Protein AF-A0A8H3R648-F1 (afdb_monomer_lite)

Structure (mmCIF, N/CA/C/O backbone):
data_AF-A0A8H3R648-F1
#
_entry.id   AF-A0A8H3R648-F1
#
loop_
_atom_site.group_PDB
_atom_site.id
_atom_site.type_symbol
_atom_site.label_atom_id
_atom_site.label_alt_id
_atom_site.label_comp_id
_atom_site.label_asym_id
_atom_site.label_entity_id
_atom_site.label_seq_id
_atom_site.pdbx_PDB_ins_code
_atom_site.Cartn_x
_atom_site.Cartn_y
_atom_site.Cartn_z
_atom_site.occupancy
_atom_site.B_iso_or_equiv
_atom_site.auth_seq_id
_atom_site.auth_comp_id
_atom_site.auth_asym_id
_atom_site.auth_atom_id
_atom_site.pdbx_PDB_model_num
ATOM 1 N N . MET A 1 1 ? -25.803 4.242 21.576 1.00 81.56 1 MET A N 1
ATOM 2 C CA . MET A 1 1 ? -27.196 3.900 21.951 1.00 81.56 1 MET A CA 1
ATOM 3 C C . MET A 1 1 ? -27.545 4.528 23.288 1.00 81.56 1 MET A C 1
ATOM 5 O O . MET A 1 1 ? -28.338 5.453 23.281 1.00 81.56 1 MET A O 1
ATOM 9 N N . TYR A 1 2 ? -26.893 4.118 24.382 1.00 90.44 2 TYR A N 1
ATOM 10 C CA . TYR A 1 2 ? -27.052 4.724 25.712 1.00 90.44 2 TYR A CA 1
ATOM 11 C C . TYR A 1 2 ? -26.973 6.262 25.706 1.00 90.44 2 TYR A C 1
ATOM 13 O O . TYR A 1 2 ? -27.887 6.926 26.179 1.00 90.44 2 TYR A O 1
ATOM 21 N N . GLU A 1 3 ? -25.943 6.811 25.054 1.00 92.50 3 GLU A N 1
ATOM 22 C CA . GLU A 1 3 ? -25.704 8.258 24.955 1.00 92.50 3 GLU A CA 1
ATOM 23 C C . GLU A 1 3 ? -26.886 9.064 24.395 1.00 92.50 3 GLU A C 1
ATOM 25 O O . GLU A 1 3 ? -27.098 10.183 24.826 1.00 92.50 3 GLU A O 1
ATOM 30 N N . LYS A 1 4 ? -27.696 8.486 23.497 1.00 93.12 4 LYS A N 1
ATOM 31 C CA . LYS A 1 4 ? -28.874 9.167 22.933 1.00 93.12 4 LYS A CA 1
ATOM 32 C C . LYS A 1 4 ? -30.095 9.096 23.849 1.00 93.12 4 LYS A C 1
ATOM 34 O O . LYS A 1 4 ? -30.965 9.952 23.796 1.00 93.12 4 LYS A O 1
ATOM 39 N N . ILE A 1 5 ? -30.194 8.039 24.656 1.00 93.06 5 ILE A N 1
ATOM 40 C CA . ILE A 1 5 ? -31.343 7.810 25.543 1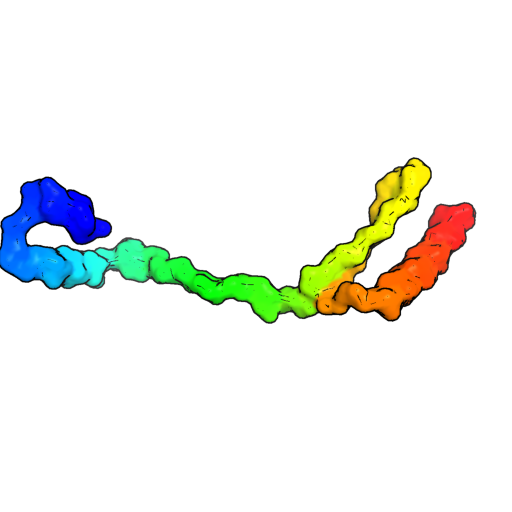.00 93.06 5 ILE A CA 1
ATOM 41 C C . ILE A 1 5 ? -31.202 8.674 26.801 1.00 93.06 5 ILE A C 1
ATOM 43 O O . ILE A 1 5 ? -32.181 9.275 27.241 1.00 93.06 5 ILE A O 1
ATOM 47 N N . LYS A 1 6 ? -29.972 8.822 27.316 1.00 94.06 6 LYS A N 1
ATOM 48 C CA . LYS A 1 6 ? -29.686 9.651 28.497 1.00 94.06 6 LYS A CA 1
ATOM 49 C C . LYS A 1 6 ? -29.933 11.152 28.291 1.00 94.06 6 LYS A C 1
ATOM 51 O O . LYS A 1 6 ? -30.019 11.878 29.270 1.00 94.06 6 LYS A O 1
ATOM 56 N N . GLU A 1 7 ? -30.034 11.622 27.044 1.00 96.00 7 GLU A N 1
ATOM 57 C CA . GLU A 1 7 ? -30.334 13.030 26.734 1.00 96.00 7 GLU A CA 1
ATOM 58 C C . GLU A 1 7 ? -31.764 13.428 27.126 1.00 96.00 7 GLU A C 1
ATOM 60 O O . GLU A 1 7 ? -32.033 14.608 27.335 1.00 96.00 7 GLU A O 1
ATOM 65 N N . LYS A 1 8 ? -32.690 12.462 27.202 1.00 96.44 8 LYS A N 1
ATOM 66 C CA . LYS A 1 8 ? -34.125 12.729 27.410 1.00 96.44 8 LYS A CA 1
ATOM 67 C C . LYS A 1 8 ? -34.758 11.937 28.549 1.00 96.44 8 LYS A C 1
ATOM 69 O O . LYS A 1 8 ? -35.843 12.297 28.992 1.00 96.44 8 LYS A O 1
ATOM 74 N N . TYR A 1 9 ? -34.115 10.867 29.009 1.00 95.00 9 TYR A N 1
ATOM 75 C CA . TYR A 1 9 ? -34.676 9.961 30.007 1.00 95.00 9 TYR A CA 1
ATOM 76 C C . TYR A 1 9 ? -33.639 9.591 31.066 1.00 95.00 9 TYR A C 1
ATOM 78 O O . TYR A 1 9 ? -32.442 9.527 30.784 1.00 95.00 9 TYR A O 1
ATOM 86 N N . TYR A 1 10 ? -34.113 9.315 32.282 1.00 93.88 10 TYR A N 1
ATOM 87 C CA . TYR A 1 10 ? -33.290 8.828 33.385 1.00 93.88 10 TYR A CA 1
ATOM 88 C C . TYR A 1 10 ? -34.097 7.931 34.328 1.00 93.88 10 TYR A C 1
ATOM 90 O O . TYR A 1 10 ? -35.208 8.279 34.724 1.00 93.88 10 TYR A O 1
ATOM 98 N N . TRP A 1 11 ? -33.510 6.797 34.716 1.00 96.31 11 TRP A N 1
ATOM 99 C CA . TRP A 1 11 ? -33.995 5.938 35.797 1.00 96.31 11 TRP A CA 1
ATOM 100 C C . TRP A 1 11 ? -32.842 5.143 36.429 1.00 96.31 11 TRP A C 1
ATOM 102 O O . TRP A 1 11 ? -31.742 5.042 35.873 1.00 96.31 11 TRP A O 1
ATOM 112 N N . LYS A 1 12 ? -33.077 4.575 37.618 1.00 97.00 12 LYS A N 1
ATOM 113 C CA . LYS A 1 12 ? -32.082 3.759 38.331 1.00 97.00 12 LYS A CA 1
ATOM 114 C C . LYS A 1 12 ? -31.721 2.527 37.492 1.00 97.00 12 LYS A C 1
ATOM 116 O O . LYS A 1 12 ? -32.614 1.832 37.034 1.00 97.00 12 LYS A O 1
ATOM 121 N N . ASN A 1 13 ? -30.426 2.248 37.330 1.00 94.50 13 ASN A N 1
ATOM 122 C CA . ASN A 1 13 ? -29.891 1.138 36.521 1.00 94.50 13 ASN A CA 1
ATOM 123 C C . ASN A 1 13 ? -30.181 1.207 35.007 1.00 94.50 13 ASN A C 1
ATOM 125 O O . ASN A 1 13 ? -29.947 0.229 34.301 1.00 94.50 13 ASN A O 1
ATOM 129 N N . MET A 1 14 ? -30.568 2.375 34.482 1.00 95.12 14 MET A N 1
ATOM 130 C CA . MET A 1 14 ? -30.842 2.601 33.055 1.00 95.12 14 MET A CA 1
ATOM 131 C C . MET A 1 14 ? -29.781 2.031 32.106 1.00 95.12 14 MET A C 1
ATOM 133 O O . MET A 1 14 ? -30.109 1.453 31.071 1.00 95.12 14 MET A O 1
ATOM 137 N N . PHE A 1 15 ? -28.500 2.180 32.445 1.00 94.94 15 PHE A N 1
ATOM 138 C CA . PHE A 1 15 ? -27.414 1.641 31.630 1.00 94.94 15 PHE A CA 1
ATOM 139 C C . PHE A 1 15 ? -27.463 0.109 31.517 1.00 94.94 15 PHE A C 1
ATOM 141 O O . PHE A 1 15 ? -27.313 -0.425 30.416 1.00 94.94 15 PHE A O 1
ATOM 148 N N . GLU A 1 16 ? -27.693 -0.590 32.631 1.00 96.19 16 GLU A N 1
ATOM 149 C CA . GLU A 1 16 ? -27.745 -2.054 32.651 1.00 96.19 16 GLU A CA 1
ATOM 150 C C . GLU A 1 16 ? -28.971 -2.574 31.899 1.00 96.19 16 GLU A C 1
ATOM 152 O O . GLU A 1 16 ? -28.840 -3.516 31.116 1.00 96.19 16 GLU A O 1
ATOM 157 N N . ASP A 1 17 ? -30.117 -1.903 32.018 1.00 94.94 17 ASP A N 1
ATOM 158 C CA . ASP A 1 17 ? -31.327 -2.257 31.269 1.00 94.94 17 ASP A CA 1
ATOM 159 C C . ASP A 1 17 ? -31.127 -2.081 29.760 1.00 94.94 17 ASP A C 1
ATOM 161 O O . A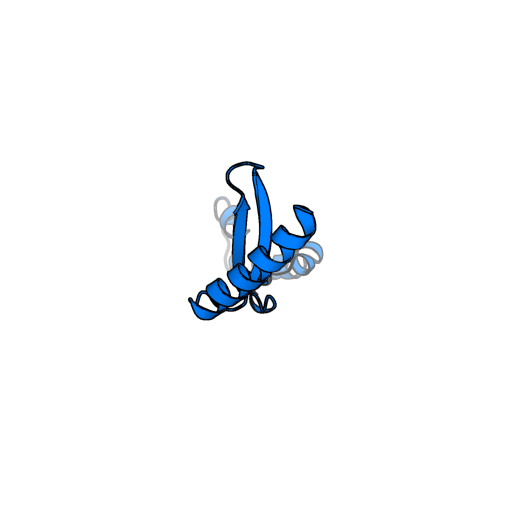SP A 1 17 ? -31.422 -2.979 28.969 1.00 94.94 17 ASP A O 1
ATOM 165 N N . ILE A 1 18 ? -30.552 -0.950 29.338 1.00 94.31 18 ILE A N 1
ATOM 166 C CA . ILE A 1 18 ? -30.257 -0.683 27.922 1.00 94.31 18 ILE A CA 1
ATOM 167 C C . ILE A 1 18 ? -29.255 -1.706 27.380 1.00 94.31 18 ILE A C 1
ATOM 169 O O . ILE A 1 18 ? -29.389 -2.170 26.245 1.00 94.31 18 ILE A O 1
ATOM 173 N N . LYS A 1 19 ? -28.253 -2.081 28.176 1.00 92.81 19 LYS A N 1
ATOM 174 C CA . LYS A 1 19 ? -27.267 -3.105 27.818 1.00 92.81 19 LYS A CA 1
ATOM 175 C C . LYS A 1 19 ? -27.908 -4.487 27.707 1.00 92.81 19 LYS A C 1
ATOM 177 O O . LYS A 1 19 ? -27.600 -5.209 26.760 1.00 92.81 19 LYS A O 1
ATOM 182 N N . ALA A 1 20 ? -28.786 -4.859 28.635 1.00 94.88 20 ALA A N 1
ATOM 183 C CA . ALA A 1 20 ? -29.530 -6.115 28.599 1.00 94.88 20 ALA A CA 1
ATOM 184 C C . ALA A 1 20 ? -30.449 -6.182 27.372 1.00 94.88 20 ALA A C 1
ATOM 186 O O . ALA A 1 20 ? -30.432 -7.176 26.651 1.00 94.88 20 ALA A O 1
ATOM 187 N N . TYR A 1 21 ? -31.153 -5.094 27.063 1.00 92.75 21 TYR A N 1
ATOM 188 C CA . TYR A 1 21 ? -31.975 -4.985 25.861 1.00 92.75 21 TYR A CA 1
ATOM 189 C C . TYR A 1 21 ? -31.142 -5.064 24.574 1.00 92.75 21 TYR A C 1
ATOM 191 O O . TYR A 1 21 ? -31.459 -5.817 23.660 1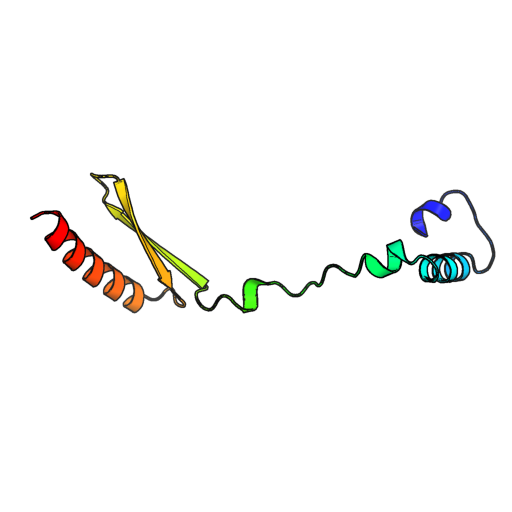.00 92.75 21 TYR A O 1
ATOM 199 N N . ALA A 1 22 ? -30.015 -4.353 24.494 1.00 89.75 22 ALA A N 1
ATOM 200 C CA . ALA A 1 22 ? -29.138 -4.422 23.324 1.00 89.75 22 ALA A CA 1
ATOM 201 C C . ALA A 1 22 ? -28.603 -5.845 23.078 1.00 89.75 22 ALA A C 1
ATOM 203 O O . ALA A 1 22 ? -28.389 -6.233 21.927 1.00 89.75 22 ALA A O 1
ATOM 204 N N . LYS A 1 23 ? -28.428 -6.642 24.141 1.00 90.31 23 LYS A N 1
ATOM 205 C CA . LYS A 1 23 ? -28.038 -8.051 24.039 1.00 90.31 23 LYS A CA 1
ATOM 206 C C . LYS A 1 23 ? -29.130 -8.947 23.461 1.00 90.31 23 LYS A C 1
ATOM 208 O O . LYS A 1 23 ? -28.763 -9.989 22.952 1.00 90.31 23 LYS A O 1
ATOM 213 N N . THR A 1 24 ? -30.417 -8.611 23.492 1.00 93.88 24 THR A N 1
ATOM 214 C CA . THR A 1 24 ? -31.460 -9.471 22.887 1.00 93.88 24 THR A CA 1
ATOM 215 C C . THR A 1 24 ? -31.618 -9.241 21.379 1.00 93.88 24 THR A C 1
ATOM 217 O O . THR A 1 24 ? -32.243 -10.034 20.678 1.00 93.88 24 THR A O 1
ATOM 220 N N . CYS A 1 25 ? -31.028 -8.169 20.846 1.00 90.06 25 CYS A N 1
ATOM 221 C CA . CYS A 1 25 ? -31.157 -7.784 19.445 1.00 90.06 25 CYS A CA 1
ATOM 222 C C . CYS A 1 25 ? -30.272 -8.639 18.513 1.00 90.06 25 CYS A C 1
ATOM 224 O O . CYS A 1 25 ? -29.092 -8.344 18.315 1.00 90.06 25 CYS A O 1
ATOM 226 N N . ASN A 1 26 ? -30.858 -9.646 17.853 1.00 89.44 26 ASN A N 1
ATOM 227 C CA . ASN A 1 26 ? -30.167 -10.522 16.889 1.00 89.44 26 ASN A CA 1
ATOM 228 C C . ASN A 1 26 ? -29.478 -9.761 15.740 1.00 89.44 26 ASN A C 1
ATOM 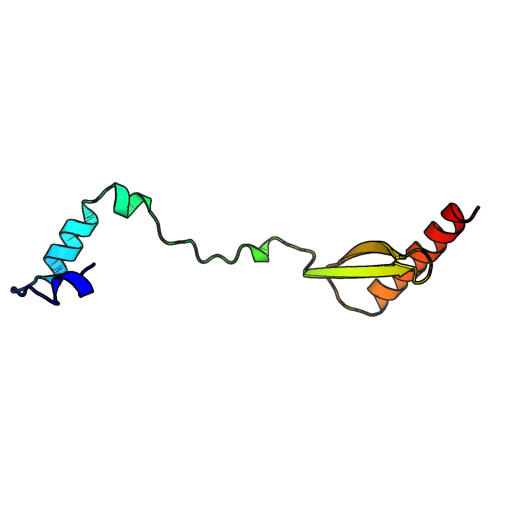230 O O . ASN A 1 26 ? -28.354 -10.086 15.365 1.00 89.44 26 ASN A O 1
ATOM 234 N N . SER A 1 27 ? -30.127 -8.741 15.169 1.00 88.69 27 SER A N 1
ATOM 235 C CA . SER A 1 27 ? -29.540 -7.928 14.092 1.00 88.69 27 SER A CA 1
ATOM 236 C C . SER A 1 27 ? -28.351 -7.091 14.577 1.00 88.69 27 SER A C 1
ATOM 238 O O . SER A 1 27 ? -27.398 -6.892 13.828 1.00 88.69 27 SER A O 1
ATOM 240 N N . CYS A 1 28 ? -28.371 -6.650 15.837 1.00 85.69 28 CYS A N 1
ATOM 241 C CA . CYS A 1 28 ? -27.279 -5.924 16.477 1.00 85.69 28 CYS A CA 1
ATOM 242 C C . CYS A 1 28 ? -26.098 -6.853 16.789 1.00 85.69 28 CYS A C 1
ATOM 244 O O . CYS A 1 28 ? -24.954 -6.498 16.521 1.00 85.69 28 CYS A O 1
ATOM 246 N N . GLN A 1 29 ? -26.375 -8.055 17.305 1.00 86.38 29 GLN A N 1
ATOM 247 C CA . GLN A 1 29 ? -25.360 -9.069 17.602 1.00 86.38 29 GLN A CA 1
ATOM 248 C C . GLN A 1 29 ? -24.640 -9.551 16.336 1.00 86.38 29 GLN A C 1
ATOM 250 O O . GLN A 1 29 ? -23.413 -9.625 16.314 1.00 86.38 29 GLN A O 1
ATOM 255 N N . LYS A 1 30 ? -25.393 -9.817 15.259 1.00 86.19 30 LYS A N 1
ATOM 256 C CA . LYS A 1 30 ? -24.841 -10.224 13.955 1.00 86.19 30 LYS A CA 1
ATOM 257 C C . LYS A 1 30 ? -23.979 -9.149 13.302 1.00 86.19 30 LYS A C 1
ATOM 259 O O . LYS A 1 30 ? -23.160 -9.470 12.450 1.00 86.19 30 LYS A O 1
ATOM 264 N N . ARG A 1 31 ? -24.152 -7.881 13.688 1.00 82.50 31 ARG A N 1
ATOM 265 C CA . ARG A 1 31 ? -23.419 -6.758 13.093 1.00 82.50 31 ARG A CA 1
ATOM 266 C C . ARG A 1 31 ? -21.933 -6.738 13.458 1.00 82.50 31 ARG A C 1
ATOM 268 O O . ARG A 1 31 ? -21.201 -6.001 12.810 1.00 82.50 31 ARG A O 1
ATOM 275 N N . GLY A 1 32 ? -21.510 -7.571 14.420 1.00 69.06 32 GLY A N 1
ATOM 276 C CA . GLY A 1 32 ? -20.111 -7.818 14.773 1.00 69.06 32 GLY A CA 1
ATOM 277 C C . GLY A 1 32 ? -19.345 -6.571 15.227 1.00 69.06 32 GLY A C 1
ATOM 278 O O . GLY A 1 32 ? -19.778 -5.432 15.069 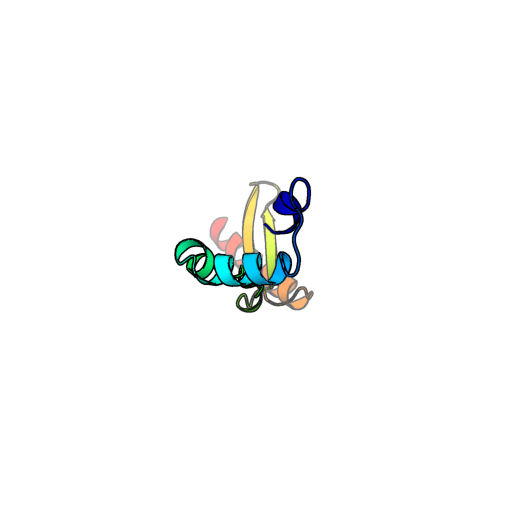1.00 69.06 32 GLY A O 1
ATOM 279 N N . LYS A 1 33 ? -18.161 -6.767 15.810 1.00 66.56 33 LYS A N 1
ATOM 280 C CA . LYS A 1 33 ? -17.140 -5.714 15.767 1.00 66.56 33 LYS A CA 1
ATOM 281 C C . LYS A 1 33 ? -16.509 -5.806 14.380 1.00 66.56 33 LYS A C 1
ATOM 283 O O . LYS A 1 33 ? -16.218 -6.915 13.948 1.00 66.56 33 LYS A O 1
ATOM 288 N N . SER A 1 34 ? -16.283 -4.681 13.702 1.00 63.50 34 SER A N 1
ATOM 289 C CA . SER A 1 34 ? -15.335 -4.657 12.584 1.00 63.50 34 SER A CA 1
ATOM 290 C C . SER A 1 34 ? -14.024 -5.226 13.119 1.00 63.50 34 SER A C 1
ATOM 292 O O . SER A 1 34 ? -13.441 -4.638 14.039 1.00 63.50 34 SER A O 1
ATOM 294 N N . ASP A 1 35 ? -13.626 -6.397 12.640 1.00 59.31 35 ASP A N 1
ATOM 295 C CA . ASP A 1 35 ? -12.399 -7.039 13.078 1.00 59.31 35 ASP A CA 1
ATOM 296 C C . ASP A 1 35 ? -11.258 -6.072 12.732 1.00 59.31 35 ASP A C 1
ATOM 298 O O . ASP A 1 35 ? -10.969 -5.829 11.565 1.00 59.31 35 ASP A O 1
ATOM 302 N N . LYS A 1 36 ? -10.638 -5.430 13.730 1.00 58.84 36 LYS A N 1
ATOM 303 C CA . LYS A 1 36 ? -9.479 -4.543 13.512 1.00 58.84 36 LYS A CA 1
ATOM 304 C C . LYS A 1 36 ? -8.205 -5.365 13.284 1.00 58.84 36 LYS A C 1
ATOM 306 O O . LYS A 1 36 ? -7.131 -5.002 13.757 1.00 58.84 36 LYS A O 1
ATOM 311 N N . LYS A 1 37 ? -8.302 -6.500 12.598 1.00 56.56 37 LYS A N 1
ATOM 312 C CA . LYS A 1 37 ? -7.121 -7.164 12.061 1.00 56.56 37 LYS A CA 1
ATOM 313 C C . LYS A 1 37 ? -6.824 -6.460 10.748 1.00 56.56 37 LYS A C 1
ATOM 315 O O . LYS A 1 37 ? -7.505 -6.697 9.763 1.00 56.56 37 LYS A O 1
ATOM 320 N N . ASN A 1 38 ? -5.857 -5.540 10.768 1.00 58.19 38 ASN A N 1
ATOM 321 C CA . ASN A 1 38 ? -5.315 -4.943 9.550 1.00 58.19 38 ASN A CA 1
ATOM 322 C C . ASN A 1 38 ? -4.982 -6.075 8.566 1.00 58.19 38 ASN A C 1
ATOM 324 O O . ASN A 1 38 ? -4.045 -6.838 8.796 1.00 58.19 38 ASN A O 1
ATOM 328 N N . GLU A 1 39 ? -5.738 -6.163 7.473 1.00 58.09 39 GLU A N 1
ATOM 329 C CA . GLU A 1 39 ? -5.595 -7.161 6.400 1.00 58.09 39 GLU A CA 1
ATOM 330 C C . GLU A 1 39 ? -4.222 -7.101 5.696 1.00 58.09 39 GLU A C 1
ATOM 332 O O . GLU A 1 39 ? -3.872 -7.969 4.902 1.00 58.09 39 GLU A O 1
ATOM 337 N N . LEU A 1 40 ? -3.389 -6.116 6.041 1.00 58.84 40 LEU A N 1
ATOM 338 C CA . LEU A 1 40 ? -2.049 -5.896 5.500 1.00 58.84 40 LEU A CA 1
ATOM 339 C C . LEU A 1 40 ? -0.997 -6.935 5.930 1.00 58.84 40 LEU A C 1
ATOM 341 O O . LEU A 1 40 ? 0.092 -6.943 5.366 1.00 58.84 40 LEU A O 1
ATOM 345 N N . PHE A 1 41 ? -1.278 -7.818 6.894 1.00 54.44 41 PHE A N 1
ATOM 346 C CA . PHE A 1 41 ? -0.274 -8.784 7.375 1.00 54.44 41 PHE A CA 1
ATOM 347 C C . PHE A 1 41 ? -0.027 -9.979 6.434 1.00 54.44 41 PHE A C 1
ATOM 349 O O . PHE A 1 41 ? 0.955 -10.694 6.616 1.00 54.44 41 PHE A O 1
ATOM 356 N N . LEU A 1 42 ? -0.889 -10.210 5.436 1.00 63.19 42 LEU A N 1
ATOM 357 C CA . LEU A 1 42 ? -0.747 -11.332 4.493 1.00 63.19 42 LEU A CA 1
ATOM 358 C C . LEU A 1 42 ? -0.044 -10.951 3.181 1.00 63.19 42 LEU A C 1
ATOM 360 O O . LEU A 1 42 ? 0.271 -11.829 2.377 1.00 63.19 42 LEU A O 1
ATOM 364 N N . ILE A 1 43 ? 0.229 -9.665 2.949 1.00 72.25 43 ILE A N 1
ATOM 365 C CA . ILE A 1 43 ? 0.896 -9.218 1.725 1.00 72.25 43 ILE A CA 1
ATOM 366 C C . ILE A 1 43 ? 2.410 -9.256 1.952 1.00 72.25 43 ILE A C 1
ATOM 368 O O . ILE A 1 43 ? 2.990 -8.354 2.549 1.00 72.25 43 ILE A O 1
ATOM 372 N N . LYS A 1 44 ? 3.055 -10.324 1.467 1.00 78.12 44 LYS A N 1
ATOM 373 C CA . LYS A 1 44 ? 4.511 -10.527 1.574 1.00 78.12 44 LYS A CA 1
ATOM 374 C C . LYS A 1 44 ? 5.313 -9.394 0.913 1.00 78.12 44 LYS A C 1
ATOM 376 O O . LYS A 1 44 ? 6.332 -8.958 1.438 1.00 78.12 44 LYS A O 1
ATOM 381 N N . ASN A 1 45 ? 4.829 -8.903 -0.230 1.00 85.50 45 ASN A N 1
ATOM 382 C CA . ASN A 1 45 ? 5.443 -7.804 -0.972 1.00 85.50 45 ASN A CA 1
ATOM 383 C C . ASN A 1 45 ? 4.905 -6.457 -0.481 1.00 85.50 45 ASN A C 1
ATOM 385 O O . ASN A 1 45 ? 3.774 -6.088 -0.789 1.00 85.50 45 ASN A O 1
ATOM 389 N N . LYS A 1 46 ? 5.721 -5.722 0.272 1.00 88.88 46 LYS A N 1
ATOM 390 C CA . LYS A 1 46 ? 5.353 -4.420 0.841 1.00 88.88 46 LYS A CA 1
ATOM 391 C C . LYS A 1 46 ? 5.483 -3.262 -0.156 1.00 88.88 46 LYS A C 1
ATOM 393 O O . LYS A 1 46 ? 4.823 -2.240 0.014 1.00 88.88 46 LYS A O 1
ATOM 398 N N . TYR A 1 47 ? 6.327 -3.407 -1.173 1.00 93.25 47 TYR A N 1
ATOM 399 C CA . TYR A 1 47 ? 6.700 -2.333 -2.087 1.00 93.25 47 TYR A CA 1
ATOM 400 C C . TYR A 1 47 ? 6.373 -2.690 -3.537 1.00 93.25 47 TYR A C 1
ATOM 402 O O . TYR A 1 47 ? 6.274 -3.859 -3.915 1.00 93.25 47 TYR A O 1
ATOM 410 N N . ILE A 1 48 ? 6.209 -1.658 -4.360 1.00 95.38 48 ILE A N 1
ATOM 411 C CA . ILE A 1 48 ? 6.090 -1.781 -5.811 1.00 95.38 48 ILE A CA 1
ATOM 412 C C . ILE A 1 48 ? 7.197 -0.922 -6.410 1.00 95.38 48 ILE A C 1
ATOM 414 O O . ILE A 1 48 ? 7.248 0.281 -6.159 1.00 95.38 48 ILE A O 1
ATOM 418 N N . ILE A 1 49 ? 8.076 -1.539 -7.194 1.00 95.75 49 ILE A N 1
ATOM 419 C CA . ILE A 1 49 ? 9.043 -0.822 -8.021 1.00 95.75 49 ILE A CA 1
ATOM 420 C C . ILE A 1 49 ? 8.441 -0.616 -9.407 1.00 95.75 49 ILE A C 1
ATOM 422 O O . ILE A 1 49 ? 7.895 -1.552 -9.993 1.00 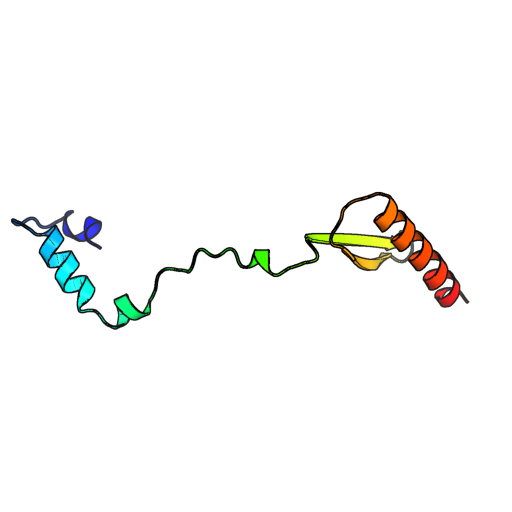95.75 49 ILE A O 1
ATOM 426 N N . VAL A 1 50 ? 8.515 0.613 -9.914 1.00 95.69 50 VAL A N 1
ATOM 427 C CA . VAL A 1 50 ? 7.975 1.001 -11.220 1.00 95.69 50 VAL A CA 1
ATOM 428 C C . VAL A 1 50 ? 9.062 1.740 -11.990 1.00 95.69 50 VAL A C 1
ATOM 430 O O . VAL A 1 50 ? 9.636 2.701 -11.480 1.00 95.69 50 VAL A O 1
ATOM 433 N N . ALA A 1 51 ? 9.335 1.302 -13.213 1.00 94.62 51 ALA A N 1
ATOM 434 C CA . ALA A 1 51 ? 10.141 2.024 -14.185 1.00 94.62 51 ALA A CA 1
ATOM 435 C C . ALA A 1 51 ? 9.251 2.444 -15.351 1.00 94.62 51 ALA A C 1
ATOM 437 O O . ALA A 1 51 ? 8.375 1.696 -15.775 1.00 94.62 51 ALA A O 1
ATOM 438 N N . ILE A 1 52 ? 9.473 3.647 -15.868 1.00 92.31 52 ILE A N 1
ATOM 439 C CA . ILE A 1 52 ? 8.719 4.176 -17.001 1.00 92.31 52 ILE A CA 1
ATOM 440 C C . ILE A 1 52 ? 9.729 4.637 -18.039 1.00 92.31 52 ILE A C 1
ATOM 442 O O . ILE A 1 52 ? 10.588 5.466 -17.731 1.00 92.31 52 ILE A O 1
ATOM 446 N N . ASP A 1 53 ? 9.622 4.125 -19.263 1.00 90.25 53 ASP A N 1
ATOM 447 C CA . ASP A 1 53 ? 10.380 4.679 -20.379 1.00 90.25 53 ASP A CA 1
ATOM 448 C C . ASP A 1 53 ? 9.890 6.101 -20.653 1.00 90.25 53 ASP A C 1
ATOM 450 O O . ASP A 1 53 ? 8.716 6.340 -20.939 1.00 90.25 53 ASP A O 1
ATOM 454 N N . TYR A 1 54 ? 10.793 7.070 -20.552 1.00 89.44 54 TYR A N 1
ATOM 455 C CA . TYR A 1 54 ? 10.429 8.477 -20.626 1.00 89.44 54 TYR A CA 1
ATOM 456 C C . TYR A 1 54 ? 9.845 8.869 -21.989 1.00 89.44 54 TYR A C 1
ATOM 458 O O . TYR A 1 54 ? 8.955 9.724 -22.028 1.00 89.44 54 TYR A O 1
ATOM 466 N N . PHE A 1 55 ? 10.324 8.263 -23.080 1.00 90.25 55 PHE A N 1
ATOM 467 C CA . PHE A 1 55 ? 9.896 8.605 -24.437 1.00 90.25 55 PHE A CA 1
ATOM 468 C C . PHE A 1 55 ? 8.533 7.997 -24.765 1.00 90.25 55 PHE A C 1
ATOM 470 O O . PHE A 1 55 ? 7.592 8.723 -25.078 1.00 90.25 55 PHE A O 1
ATOM 477 N N . THR A 1 56 ? 8.404 6.677 -24.637 1.00 90.12 56 THR A N 1
ATOM 478 C CA . THR A 1 56 ? 7.157 5.970 -24.975 1.00 90.12 56 THR A CA 1
ATOM 479 C C . THR A 1 56 ? 6.097 6.046 -23.881 1.00 90.12 56 THR A C 1
ATOM 481 O O . THR A 1 56 ? 4.949 5.674 -24.113 1.00 90.12 56 THR A O 1
ATOM 484 N N . LYS A 1 57 ? 6.473 6.508 -22.682 1.00 92.31 57 LYS A N 1
ATOM 485 C CA . LYS A 1 57 ? 5.669 6.425 -21.454 1.00 92.31 57 LYS A CA 1
ATOM 486 C C . LYS A 1 57 ? 5.296 4.992 -21.072 1.00 92.31 57 LYS A C 1
ATOM 488 O O . LYS A 1 57 ? 4.368 4.800 -20.292 1.00 92.31 57 LYS A O 1
ATOM 493 N N . TRP A 1 58 ? 6.018 3.993 -21.583 1.00 91.12 58 TRP A N 1
ATOM 494 C CA . TRP A 1 58 ? 5.734 2.594 -21.302 1.00 91.12 58 TRP A CA 1
ATOM 495 C C . TRP A 1 58 ? 6.109 2.225 -19.857 1.00 91.12 58 TRP A C 1
ATOM 497 O O . TRP A 1 58 ? 7.277 2.388 -19.489 1.00 91.12 58 TRP A O 1
ATOM 507 N N . PRO A 1 59 ? 5.163 1.732 -19.033 1.00 93.88 59 PRO A N 1
ATOM 508 C CA . PRO A 1 59 ? 5.439 1.356 -17.655 1.00 93.88 59 PRO A CA 1
ATOM 509 C C . PRO A 1 59 ? 5.791 -0.131 -17.520 1.00 93.88 59 PRO A C 1
ATOM 511 O O . PRO A 1 59 ? 5.151 -1.003 -18.104 1.00 93.88 59 PRO A O 1
ATOM 514 N N . GLU A 1 60 ? 6.762 -0.422 -16.665 1.00 93.88 60 GLU A N 1
ATOM 515 C CA . GLU A 1 60 ? 7.096 -1.761 -16.187 1.00 93.88 60 GLU A CA 1
ATOM 516 C C . GLU A 1 60 ? 7.119 -1.742 -14.657 1.00 93.88 60 GLU A C 1
ATOM 518 O O . GLU A 1 60 ? 7.721 -0.858 -14.045 1.00 93.88 60 GLU A O 1
ATOM 523 N N . ALA A 1 61 ? 6.455 -2.705 -14.018 1.00 95.69 61 ALA A N 1
ATOM 524 C CA . ALA A 1 61 ? 6.299 -2.731 -12.566 1.00 95.69 61 ALA A CA 1
ATOM 525 C C . ALA A 1 61 ? 6.517 -4.131 -11.986 1.00 95.69 61 ALA A C 1
ATOM 527 O O . ALA A 1 61 ? 6.170 -5.140 -12.601 1.00 95.69 61 ALA A O 1
ATOM 528 N N . LYS A 1 62 ? 7.064 -4.200 -10.768 1.00 94.50 62 LYS A N 1
ATOM 529 C CA . LYS A 1 62 ? 7.262 -5.448 -10.020 1.00 94.50 62 LYS A CA 1
ATOM 530 C C . LYS A 1 62 ? 6.952 -5.235 -8.539 1.00 94.50 62 LYS A C 1
ATOM 532 O O . LYS A 1 62 ? 7.353 -4.241 -7.945 1.00 94.50 62 LYS A O 1
ATOM 537 N N . ALA A 1 63 ? 6.254 -6.191 -7.934 1.00 94.88 63 ALA A N 1
ATOM 538 C CA . ALA A 1 63 ? 6.057 -6.220 -6.488 1.00 94.88 63 ALA A CA 1
ATOM 539 C C . ALA A 1 63 ? 7.319 -6.763 -5.795 1.00 94.88 63 ALA A C 1
ATOM 541 O O . ALA A 1 63 ? 7.888 -7.764 -6.243 1.00 94.88 63 ALA A O 1
ATOM 542 N N . THR A 1 64 ? 7.759 -6.112 -4.720 1.00 93.50 64 THR A N 1
ATOM 543 C CA . THR A 1 64 ? 8.972 -6.470 -3.977 1.00 93.50 64 THR A CA 1
ATOM 544 C C . THR A 1 64 ? 8.742 -6.444 -2.468 1.00 93.50 64 THR A C 1
ATOM 546 O O . THR A 1 64 ? 7.929 -5.692 -1.932 1.00 93.50 64 THR A O 1
ATOM 549 N N . GLU A 1 65 ? 9.478 -7.291 -1.754 1.00 92.00 65 GLU A N 1
ATOM 550 C CA . GLU A 1 65 ? 9.441 -7.351 -0.286 1.00 92.00 65 GLU A CA 1
ATOM 551 C C . GLU A 1 65 ? 10.341 -6.280 0.349 1.00 92.00 65 GLU A C 1
ATOM 553 O O . GLU A 1 65 ? 10.073 -5.822 1.458 1.00 92.00 65 GLU A O 1
ATOM 558 N N . LYS A 1 66 ? 11.399 -5.869 -0.365 1.00 92.81 66 LYS A N 1
ATOM 559 C CA . LYS A 1 66 ? 12.471 -4.978 0.105 1.00 92.81 66 LYS A CA 1
ATOM 560 C C . LYS A 1 66 ? 12.647 -3.768 -0.821 1.00 92.81 66 LYS A C 1
ATOM 562 O O . LYS A 1 66 ? 12.374 -3.859 -2.019 1.00 92.81 66 LYS A O 1
ATOM 567 N N . ASP A 1 67 ? 13.157 -2.676 -0.260 1.00 93.69 67 ASP A N 1
ATOM 568 C CA . ASP A 1 67 ? 13.484 -1.392 -0.898 1.00 93.69 67 ASP A CA 1
ATOM 569 C C . ASP A 1 67 ? 15.008 -1.149 -0.971 1.00 93.69 67 ASP A C 1
ATOM 571 O O . ASP A 1 67 ? 15.493 -0.033 -0.806 1.00 93.69 67 ASP A O 1
ATOM 575 N N . ASN A 1 68 ? 15.789 -2.209 -1.206 1.00 95.56 68 ASN A N 1
ATOM 576 C CA . ASN A 1 68 ? 17.250 -2.131 -1.271 1.00 95.56 68 ASN A CA 1
ATOM 577 C C . ASN A 1 68 ? 17.779 -1.921 -2.705 1.00 95.56 68 ASN A C 1
ATOM 579 O O . ASN A 1 68 ? 17.130 -2.252 -3.700 1.00 95.56 68 ASN A O 1
ATOM 583 N N . ALA A 1 69 ? 19.012 -1.415 -2.807 1.00 96.75 69 ALA A N 1
ATOM 584 C CA . ALA A 1 69 ? 19.680 -1.170 -4.088 1.00 96.75 69 ALA A CA 1
ATOM 585 C C . ALA A 1 69 ? 19.891 -2.452 -4.918 1.00 96.75 69 ALA A C 1
ATOM 587 O O . ALA A 1 69 ? 19.865 -2.406 -6.146 1.00 96.75 69 ALA A O 1
ATOM 588 N N . GLU A 1 70 ? 20.057 -3.604 -4.265 1.00 96.38 70 GLU A N 1
ATOM 589 C CA . GLU A 1 70 ? 20.210 -4.910 -4.922 1.00 96.38 70 GLU A CA 1
ATOM 590 C C . GLU A 1 70 ? 18.955 -5.284 -5.723 1.00 96.38 70 GLU A C 1
ATOM 592 O O . GLU A 1 70 ? 19.055 -5.619 -6.902 1.00 96.38 70 GLU A O 1
ATOM 597 N N . THR A 1 71 ? 17.769 -5.144 -5.117 1.00 95.38 71 THR A N 1
ATOM 598 C CA . THR A 1 71 ? 16.482 -5.416 -5.779 1.00 95.38 71 THR A CA 1
ATOM 599 C C . THR A 1 71 ? 16.260 -4.461 -6.952 1.00 95.38 71 THR A C 1
ATOM 601 O O . THR A 1 71 ? 15.795 -4.881 -8.013 1.00 95.38 71 THR A O 1
ATOM 604 N N . VAL A 1 72 ? 16.630 -3.183 -6.793 1.00 95.88 72 VAL A N 1
ATOM 605 C CA . VAL A 1 72 ? 16.565 -2.181 -7.872 1.00 95.88 72 VAL A CA 1
ATOM 606 C C . VAL A 1 72 ? 17.498 -2.558 -9.023 1.00 95.88 72 VAL A C 1
ATOM 608 O O . VAL A 1 72 ? 17.092 -2.523 -10.181 1.00 95.88 72 VAL A O 1
ATOM 611 N N . THR A 1 73 ? 18.732 -2.955 -8.717 1.00 96.31 73 THR A N 1
ATOM 612 C CA . THR A 1 73 ? 19.736 -3.332 -9.723 1.00 96.31 73 THR A CA 1
ATOM 613 C C . THR A 1 73 ? 19.308 -4.579 -10.492 1.00 96.31 73 THR A C 1
ATOM 615 O O . THR A 1 73 ? 19.406 -4.614 -11.719 1.00 96.31 73 THR A O 1
ATOM 618 N N . GLU A 1 74 ? 18.771 -5.587 -9.800 1.00 95.31 74 GLU A N 1
ATOM 619 C CA . GLU A 1 74 ? 18.230 -6.788 -10.439 1.00 95.31 74 GLU A CA 1
ATOM 620 C C . GLU A 1 74 ? 17.054 -6.452 -11.367 1.00 95.31 74 GLU A C 1
ATOM 622 O O . GLU A 1 74 ? 16.997 -6.939 -12.500 1.00 95.31 74 GLU A O 1
ATOM 627 N N . PHE A 1 75 ? 16.138 -5.593 -10.909 1.00 95.00 75 PHE A N 1
ATOM 628 C CA . PHE A 1 75 ? 15.013 -5.121 -11.712 1.00 95.00 75 PHE A CA 1
ATOM 629 C C . PHE A 1 75 ? 15.492 -4.380 -12.964 1.00 95.00 75 PHE A C 1
ATOM 631 O O . PHE A 1 75 ? 15.094 -4.746 -14.066 1.00 95.00 75 PHE A O 1
ATOM 638 N N . MET A 1 76 ? 16.416 -3.427 -12.820 1.00 94.31 76 MET A N 1
ATOM 639 C CA . MET A 1 76 ? 17.002 -2.685 -13.941 1.00 94.31 76 MET A CA 1
ATOM 640 C C . MET A 1 76 ? 17.689 -3.607 -14.953 1.00 94.31 76 MET A C 1
ATOM 642 O O . MET A 1 76 ? 17.462 -3.478 -16.153 1.00 94.31 76 MET A O 1
ATOM 646 N N . ARG A 1 77 ? 18.483 -4.584 -14.493 1.00 94.06 77 ARG A N 1
ATOM 647 C CA . ARG A 1 77 ? 19.144 -5.556 -15.381 1.00 94.06 77 ARG A CA 1
ATOM 648 C C . ARG A 1 77 ? 18.129 -6.331 -16.219 1.00 94.06 77 ARG A C 1
ATOM 650 O O . ARG A 1 77 ? 18.347 -6.528 -17.412 1.00 94.06 77 ARG A O 1
ATOM 657 N N . LYS A 1 78 ? 17.029 -6.771 -15.600 1.00 92.12 78 LYS A N 1
ATOM 658 C CA . LYS A 1 78 ? 15.950 -7.469 -16.305 1.00 92.12 78 LYS A CA 1
ATOM 659 C C . LYS A 1 78 ? 15.256 -6.551 -17.315 1.00 92.12 78 LYS A C 1
ATOM 661 O O . LYS A 1 78 ? 15.056 -6.961 -18.450 1.00 92.12 78 LYS A O 1
ATOM 666 N N . LEU A 1 79 ? 14.959 -5.310 -16.927 1.00 91.19 79 LEU A N 1
ATOM 667 C CA . LEU A 1 79 ? 14.324 -4.334 -17.813 1.00 91.19 79 LEU A CA 1
ATOM 668 C C . LEU A 1 79 ? 15.126 -4.086 -19.087 1.00 91.19 79 LEU A C 1
ATOM 670 O O . LEU A 1 79 ? 14.550 -4.094 -20.169 1.00 91.19 79 LEU A O 1
ATOM 674 N N . TYR A 1 80 ? 16.442 -3.886 -18.981 1.00 88.00 80 TYR A N 1
ATOM 675 C CA . TYR A 1 80 ? 17.273 -3.653 -20.164 1.00 88.00 80 TYR A CA 1
ATOM 676 C C . TYR A 1 80 ? 17.300 -4.866 -21.102 1.00 88.00 80 TYR A C 1
ATOM 678 O O . TYR A 1 80 ? 17.174 -4.692 -22.311 1.00 88.00 80 TYR A O 1
ATOM 686 N N . ALA A 1 81 ? 17.370 -6.085 -20.555 1.00 87.69 81 ALA A N 1
ATOM 687 C CA . ALA A 1 81 ? 17.296 -7.305 -21.359 1.00 87.69 81 ALA A CA 1
ATOM 688 C C . ALA A 1 81 ? 15.946 -7.446 -22.088 1.00 87.69 81 ALA A C 1
ATOM 690 O O . ALA A 1 81 ? 15.914 -7.804 -23.264 1.00 87.69 81 ALA A O 1
ATOM 691 N N . ASP A 1 82 ? 14.838 -7.123 -21.416 1.00 83.00 82 ASP A N 1
ATOM 692 C CA . ASP A 1 82 ? 13.496 -7.188 -22.002 1.00 83.00 82 ASP A CA 1
ATOM 693 C C . ASP A 1 82 ? 13.272 -6.073 -23.048 1.00 83.00 82 ASP A C 1
ATOM 695 O O . ASP A 1 82 ? 12.612 -6.294 -24.067 1.00 83.00 82 ASP A O 1
ATOM 699 N N . MET A 1 83 ? 13.843 -4.879 -22.846 1.00 74.00 83 MET A N 1
ATOM 700 C CA . MET A 1 83 ? 13.759 -3.772 -23.810 1.00 74.00 83 MET A CA 1
ATOM 701 C C . MET A 1 83 ? 14.537 -4.042 -25.101 1.00 74.00 83 MET A C 1
ATOM 703 O O . MET A 1 83 ? 14.053 -3.681 -26.175 1.00 74.00 83 MET A O 1
ATOM 707 N N . ASP A 1 84 ? 15.694 -4.702 -25.023 1.00 68.50 84 ASP A N 1
ATOM 708 C CA . ASP A 1 84 ? 16.468 -5.101 -26.209 1.00 68.50 84 ASP A CA 1
ATOM 709 C C . ASP A 1 84 ? 15.720 -6.117 -27.085 1.00 68.50 84 ASP A C 1
ATOM 711 O O . ASP A 1 84 ? 15.911 -6.144 -28.302 1.00 68.50 84 ASP A O 1
ATOM 715 N N . ILE A 1 85 ? 14.834 -6.927 -26.495 1.00 67.50 85 ILE A N 1
ATOM 716 C CA . ILE A 1 85 ? 13.952 -7.836 -27.241 1.00 67.50 85 ILE A CA 1
ATOM 717 C C . ILE A 1 85 ? 12.841 -7.056 -27.953 1.00 67.50 85 ILE A C 1
ATOM 719 O O . ILE A 1 85 ? 12.491 -7.397 -29.075 1.00 67.50 85 ILE A O 1
ATOM 723 N N . ARG A 1 86 ? 12.286 -6.008 -27.331 1.00 65.88 86 ARG A N 1
ATOM 724 C CA . ARG A 1 86 ? 11.158 -5.237 -27.895 1.00 65.88 86 ARG A CA 1
ATOM 725 C C . ARG A 1 86 ? 11.555 -4.211 -28.954 1.00 65.88 86 ARG A C 1
ATOM 727 O O . ARG A 1 86 ? 10.689 -3.753 -29.692 1.00 65.88 86 ARG A O 1
ATOM 734 N N . ARG A 1 87 ? 12.821 -3.788 -28.979 1.00 65.75 87 ARG A N 1
ATOM 735 C CA . ARG A 1 87 ? 13.344 -2.815 -29.956 1.00 65.75 87 ARG A CA 1
ATOM 736 C C . ARG A 1 87 ? 13.947 -3.463 -31.211 1.00 65.75 87 ARG A C 1
ATOM 738 O O . ARG A 1 87 ? 14.362 -2.724 -32.101 1.00 65.75 87 ARG A O 1
ATOM 745 N N . LYS A 1 88 ? 14.013 -4.796 -31.274 1.00 57.66 88 LYS A N 1
ATOM 746 C CA . LYS A 1 88 ? 14.314 -5.567 -32.491 1.00 57.66 88 LYS A CA 1
ATOM 747 C C . LYS A 1 88 ? 13.028 -5.910 -33.229 1.00 57.66 88 LYS A C 1
ATOM 749 O O . LYS A 1 88 ? 13.083 -5.899 -34.475 1.00 57.66 88 LYS A O 1
#

pLDDT: mean 86.31, std 12.48, range [54.44, 97.0]

Radius of gyration: 28.34 Å; chains: 1; bounding box: 55×24×71 Å

Sequence (88 aa):
MYEKIKEKYYWKNMFEDIKAYAKTCNSCQKRGKSDKKNELFLIKNKYIIVAIDYFTKWPEAKATEKDNAETVTEFMRKLYADMDIRRK

InterPro domains:
  IPR012337 Ribonuclease H-like superfamily [SSF53098] (44-83)
  IPR036397 Ribonuclease H superfamily [G3DSA:3.30.420.10] (33-88)
  IPR041588 Integrase zinc-binding domain [PF17921] (1-33)
  IPR052160 Gypsy Retrotransposon Integrase-like [PTHR47266] (1-72)

Foldseek 3Di:
DLVVCVVPDDDPCSVVVVVVVCVVDPVSVVVDDPPPPPPVPPPQFPDKDWDADPPVRDIDIDGHNDDDPVVVVVVVVVVVVVVVVVVD

Secondary structure (DSSP, 8-state):
-HHHHTTT---TTHHHHHHHHHHH-HHHHHT-------GGGG-S--EEEEEE-TTT--EEEEEES---HHHHHHHHHHHHHHHHHHT-

Organism: NCBI:txid94130